Protein AF-A0A392R3G5-F1 (afdb_monomer_lite)

Sequence (61 aa):
MDESILRMRMVMALLLGSHNECRDIILEAANQHWLELHVKRDLAINLKRQRRSPQVAEKMH

Foldseek 3Di:
DDPVVVVVVVVCCVLCPPPHPCNVVVVVVVVVVVVVVVVVVVVVVVVVVVVVDCVVVVVVD

Organism: NCBI:txid97028

pLDDT: mean 82.78, std 13.87, range [44.72, 95.56]

Structure (mmCIF, N/CA/C/O backbone):
data_AF-A0A392R3G5-F1
#
_entry.id   AF-A0A392R3G5-F1
#
loop_
_atom_site.group_PDB
_atom_site.id
_atom_site.type_symbol
_atom_site.label_atom_id
_atom_site.label_alt_id
_atom_site.label_comp_id
_atom_site.label_asym_id
_atom_site.label_entity_id
_atom_site.label_seq_id
_atom_site.pdbx_PDB_ins_code
_atom_site.Cartn_x
_atom_site.Cartn_y
_atom_site.Cartn_z
_atom_site.occupancy
_atom_site.B_iso_or_equiv
_atom_site.auth_seq_id
_atom_site.auth_comp_id
_atom_site.auth_asym_id
_atom_site.auth_atom_id
_atom_site.pdbx_PDB_model_num
ATOM 1 N N . MET A 1 1 ? 17.661 12.237 11.895 1.00 62.25 1 MET A N 1
ATOM 2 C CA . MET A 1 1 ? 16.660 11.450 11.141 1.00 62.25 1 MET A CA 1
ATOM 3 C C . MET A 1 1 ? 16.943 9.996 11.467 1.00 62.25 1 MET A C 1
ATOM 5 O O . MET A 1 1 ? 18.110 9.635 11.432 1.00 62.25 1 MET A O 1
ATOM 9 N N . ASP A 1 2 ? 15.939 9.226 11.879 1.00 91.56 2 ASP A N 1
ATOM 10 C CA . ASP A 1 2 ? 16.104 7.812 12.246 1.00 91.56 2 ASP A CA 1
ATOM 11 C C . ASP A 1 2 ? 16.699 7.023 11.063 1.00 91.56 2 ASP A C 1
ATOM 13 O O . ASP A 1 2 ? 16.279 7.205 9.916 1.00 91.56 2 ASP A O 1
ATOM 17 N N . GLU A 1 3 ? 17.707 6.193 11.323 1.00 90.56 3 GLU A N 1
ATOM 18 C CA . GLU A 1 3 ? 18.406 5.409 10.301 1.00 90.56 3 GLU A CA 1
ATOM 19 C C . GLU A 1 3 ? 17.445 4.473 9.553 1.00 90.56 3 GLU A C 1
ATOM 21 O O . GLU A 1 3 ? 17.566 4.282 8.340 1.00 90.56 3 GLU A O 1
ATOM 26 N N . SER A 1 4 ? 16.431 3.955 10.251 1.00 84.88 4 SER A N 1
ATOM 27 C CA . SER A 1 4 ? 15.377 3.134 9.654 1.00 84.88 4 SER A CA 1
ATOM 28 C C . SER A 1 4 ? 14.567 3.915 8.613 1.00 84.88 4 SER A C 1
ATOM 30 O O . SER A 1 4 ? 14.334 3.423 7.508 1.00 84.88 4 SER A O 1
ATOM 32 N N . ILE A 1 5 ? 14.226 5.173 8.912 1.00 84.38 5 ILE A N 1
ATOM 33 C CA . ILE A 1 5 ? 13.513 6.074 7.997 1.00 84.38 5 ILE A CA 1
ATOM 34 C C . ILE A 1 5 ? 14.376 6.371 6.768 1.00 84.38 5 ILE A C 1
ATOM 36 O O . ILE A 1 5 ? 13.870 6.371 5.645 1.00 84.38 5 ILE A O 1
ATOM 40 N N . LEU A 1 6 ? 15.680 6.599 6.955 1.00 88.50 6 LEU A N 1
ATOM 41 C CA . LEU A 1 6 ? 16.599 6.864 5.847 1.00 88.50 6 LEU A CA 1
ATOM 42 C C . LEU A 1 6 ? 16.701 5.659 4.898 1.00 88.50 6 LEU A C 1
ATOM 44 O O . LEU A 1 6 ? 16.545 5.822 3.687 1.00 88.50 6 LEU A O 1
ATOM 48 N N . ARG A 1 7 ? 16.878 4.449 5.444 1.00 86.94 7 ARG A N 1
ATOM 49 C CA . ARG A 1 7 ? 16.909 3.199 4.665 1.00 86.94 7 ARG A CA 1
ATOM 50 C C . ARG A 1 7 ? 15.606 2.989 3.893 1.00 86.94 7 ARG A C 1
ATOM 52 O O . ARG A 1 7 ? 15.648 2.671 2.707 1.00 86.94 7 ARG A O 1
ATOM 59 N N . MET A 1 8 ? 14.457 3.250 4.522 1.00 86.56 8 MET A N 1
ATOM 60 C CA . MET A 1 8 ? 13.153 3.138 3.860 1.00 86.56 8 MET A CA 1
ATOM 61 C C . MET A 1 8 ? 13.025 4.100 2.675 1.00 86.56 8 MET A C 1
ATOM 63 O O . MET A 1 8 ? 12.556 3.711 1.607 1.00 86.56 8 MET A O 1
ATOM 67 N N . ARG A 1 9 ? 13.485 5.347 2.831 1.00 85.12 9 ARG A N 1
ATOM 68 C CA . ARG A 1 9 ? 13.466 6.347 1.753 1.00 85.12 9 ARG A CA 1
ATOM 69 C C . ARG A 1 9 ? 14.361 5.950 0.582 1.00 85.12 9 ARG A C 1
ATOM 71 O O . ARG A 1 9 ? 13.950 6.130 -0.560 1.00 85.12 9 ARG A O 1
ATOM 78 N N . MET A 1 10 ? 15.544 5.396 0.850 1.00 85.62 10 MET A N 1
ATOM 79 C CA . MET A 1 10 ? 16.449 4.910 -0.199 1.00 85.62 10 MET A CA 1
ATOM 80 C C . MET A 1 10 ? 15.833 3.748 -0.982 1.00 85.62 10 MET A C 1
ATOM 82 O O . MET A 1 10 ? 15.832 3.772 -2.210 1.00 85.62 10 MET A O 1
ATOM 86 N N . VAL A 1 11 ? 15.249 2.769 -0.286 1.00 85.56 11 VAL A N 1
ATOM 87 C CA . VAL A 1 11 ? 14.562 1.639 -0.929 1.00 85.56 11 VAL A CA 1
ATOM 88 C C . VAL A 1 11 ? 13.386 2.128 -1.776 1.00 85.56 11 VAL A C 1
ATOM 90 O O . VAL A 1 11 ? 13.265 1.732 -2.930 1.00 85.56 11 VAL A O 1
ATOM 93 N N . MET A 1 12 ? 12.564 3.045 -1.259 1.00 86.50 12 MET A N 1
ATOM 94 C CA . MET A 1 12 ? 11.448 3.616 -2.022 1.00 86.50 12 MET A CA 1
ATOM 95 C C . MET A 1 12 ? 11.914 4.391 -3.256 1.00 86.50 12 MET A C 1
ATOM 97 O O . MET A 1 12 ? 11.289 4.285 -4.305 1.00 86.50 12 MET A O 1
ATOM 101 N N . ALA A 1 13 ? 13.020 5.133 -3.166 1.00 85.31 13 ALA A N 1
ATOM 102 C CA . ALA A 1 13 ? 13.577 5.847 -4.312 1.00 85.31 13 ALA A CA 1
ATOM 103 C C . ALA A 1 13 ? 14.047 4.893 -5.424 1.00 85.31 13 ALA A C 1
ATOM 105 O O . ALA A 1 13 ? 13.845 5.182 -6.600 1.00 85.31 13 ALA A O 1
ATOM 106 N N . LEU A 1 14 ? 14.628 3.745 -5.059 1.00 84.56 14 LEU A N 1
ATOM 107 C CA . LEU A 1 14 ? 15.037 2.712 -6.015 1.00 84.56 14 LEU A CA 1
ATOM 108 C C . LEU A 1 14 ? 13.826 2.003 -6.634 1.00 84.56 14 LEU A C 1
ATOM 110 O O . LEU A 1 14 ? 13.758 1.836 -7.849 1.00 84.56 14 LEU A O 1
ATOM 114 N N . LEU A 1 15 ? 12.852 1.617 -5.807 1.00 84.50 15 LEU A N 1
ATOM 115 C CA . LEU A 1 15 ? 11.676 0.869 -6.251 1.00 84.50 15 LEU A CA 1
ATOM 116 C C . LEU A 1 15 ? 10.695 1.718 -7.068 1.00 84.50 15 LEU A C 1
ATOM 118 O O . LEU A 1 15 ? 10.052 1.195 -7.971 1.00 84.50 15 LEU A O 1
ATOM 122 N N . LEU A 1 16 ? 10.576 3.012 -6.774 1.00 85.06 16 LEU A N 1
ATOM 123 C CA . LEU A 1 16 ? 9.638 3.919 -7.448 1.00 85.06 16 LEU A CA 1
ATOM 124 C C . LEU A 1 16 ? 10.314 4.828 -8.480 1.00 85.06 16 LEU A C 1
ATOM 126 O O . LEU A 1 16 ? 9.665 5.732 -9.016 1.00 85.06 16 LEU A O 1
ATOM 130 N N . GLY A 1 17 ? 11.603 4.604 -8.747 1.00 85.56 17 GLY A N 1
ATOM 131 C CA . GLY A 1 17 ? 12.358 5.320 -9.766 1.00 85.56 17 GLY A CA 1
ATOM 132 C C . GLY A 1 17 ? 11.793 5.091 -11.170 1.00 85.56 17 GLY A C 1
ATOM 133 O O . GLY A 1 17 ? 11.204 4.054 -11.466 1.00 85.56 17 GLY A O 1
ATOM 134 N N . SER A 1 18 ? 12.006 6.061 -12.060 1.00 77.56 18 SER A N 1
ATOM 135 C CA . SER A 1 18 ? 11.499 6.063 -13.443 1.00 77.56 18 SER A CA 1
ATOM 136 C C . SER A 1 18 ? 12.003 4.910 -14.315 1.00 77.56 18 SER A C 1
ATOM 138 O O . SER A 1 18 ? 11.426 4.650 -15.363 1.00 77.56 18 SER A O 1
ATOM 140 N N . HIS A 1 19 ? 13.078 4.237 -13.900 1.00 81.25 19 HIS A N 1
ATOM 141 C CA . HIS A 1 19 ? 13.688 3.120 -14.625 1.00 81.25 19 HIS A CA 1
ATOM 142 C C . HIS A 1 19 ? 13.231 1.745 -14.123 1.00 81.25 19 HIS A C 1
ATOM 144 O O . HIS A 1 19 ? 13.698 0.734 -14.636 1.00 81.25 19 HIS A O 1
ATOM 150 N N . ASN A 1 20 ? 12.357 1.687 -13.113 1.00 85.56 20 ASN A N 1
ATOM 151 C CA . ASN A 1 20 ? 11.838 0.417 -12.630 1.00 85.56 20 ASN A CA 1
ATOM 152 C C . ASN A 1 20 ? 10.571 0.033 -13.401 1.00 85.56 20 ASN A C 1
ATOM 154 O O . ASN A 1 20 ? 9.500 0.587 -13.166 1.00 85.56 20 ASN A O 1
ATOM 158 N N . GLU A 1 21 ? 10.688 -0.954 -14.284 1.00 86.62 21 GLU A N 1
ATOM 159 C CA . GLU A 1 21 ? 9.567 -1.508 -15.054 1.00 86.62 21 GLU A CA 1
ATOM 160 C C . GLU A 1 21 ? 8.493 -2.142 -14.152 1.00 86.62 21 GLU A C 1
ATOM 162 O O . GLU A 1 21 ? 7.318 -2.176 -14.502 1.00 86.62 21 GLU A O 1
ATOM 167 N N . CYS A 1 22 ? 8.866 -2.569 -12.940 1.00 86.25 22 CYS A N 1
ATOM 168 C CA . CYS A 1 22 ? 7.945 -3.121 -11.946 1.00 86.25 22 CYS A CA 1
ATOM 169 C C . CYS A 1 22 ? 7.264 -2.048 -11.080 1.00 86.25 22 CYS A C 1
ATOM 171 O O . CYS A 1 22 ? 6.526 -2.399 -10.157 1.00 86.25 22 CYS A O 1
ATOM 173 N N . ARG A 1 23 ? 7.515 -0.752 -11.320 1.00 88.38 23 ARG A N 1
ATOM 174 C CA . ARG A 1 23 ? 6.999 0.357 -10.498 1.00 88.38 23 ARG A CA 1
ATOM 175 C C . ARG A 1 23 ? 5.486 0.291 -10.316 1.00 88.38 23 ARG A C 1
ATOM 177 O O . ARG A 1 23 ? 5.010 0.438 -9.194 1.00 88.38 23 ARG A O 1
ATOM 184 N N . ASP A 1 24 ? 4.751 0.044 -11.392 1.00 88.12 24 ASP A N 1
ATOM 185 C CA . ASP A 1 24 ? 3.288 0.044 -11.351 1.00 88.12 24 ASP A CA 1
ATOM 186 C C . ASP A 1 24 ? 2.747 -1.155 -10.559 1.00 88.12 24 ASP A C 1
ATOM 188 O O . ASP A 1 24 ? 1.866 -0.981 -9.720 1.00 88.12 24 ASP A O 1
ATOM 192 N N . ILE A 1 25 ? 3.360 -2.335 -10.709 1.00 88.44 25 ILE A N 1
ATOM 193 C CA . ILE A 1 25 ? 3.027 -3.543 -9.931 1.00 88.44 25 ILE A CA 1
ATOM 194 C C . ILE A 1 25 ? 3.294 -3.316 -8.436 1.00 88.44 25 ILE A C 1
ATOM 196 O O . ILE A 1 25 ? 2.489 -3.689 -7.582 1.00 88.44 25 ILE A O 1
ATOM 200 N N . ILE A 1 26 ? 4.420 -2.678 -8.101 1.00 88.25 26 ILE A N 1
ATOM 201 C CA . ILE A 1 26 ? 4.775 -2.348 -6.714 1.00 88.25 26 ILE A CA 1
ATOM 202 C C . ILE A 1 26 ? 3.759 -1.369 -6.118 1.00 88.25 26 ILE A C 1
ATOM 204 O O . ILE A 1 26 ? 3.326 -1.553 -4.979 1.00 88.25 26 ILE A O 1
ATOM 208 N N . LEU A 1 27 ? 3.369 -0.337 -6.872 1.00 88.75 27 LEU A N 1
ATOM 209 C CA . LEU A 1 27 ? 2.376 0.642 -6.432 1.00 88.75 27 LEU A CA 1
ATOM 210 C C . LEU A 1 27 ? 1.000 0.004 -6.237 1.00 88.75 27 LEU A C 1
ATOM 212 O O . LEU A 1 27 ? 0.341 0.284 -5.236 1.00 88.75 27 LEU A O 1
ATOM 216 N N . GLU A 1 28 ? 0.580 -0.871 -7.146 1.00 92.06 28 GLU A N 1
A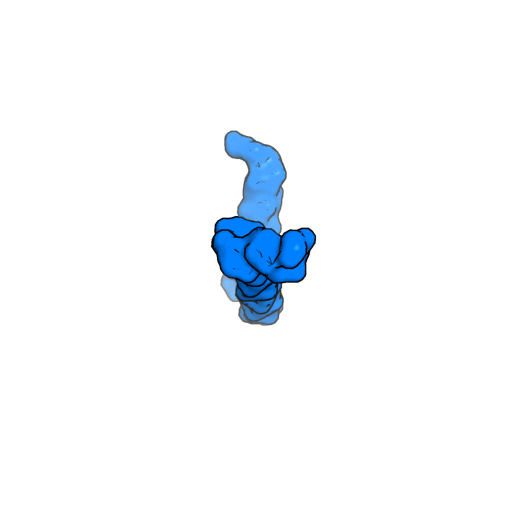TOM 217 C CA . GLU A 1 28 ? -0.681 -1.601 -7.036 1.00 92.06 28 GLU A CA 1
ATOM 218 C C . GLU A 1 28 ? -0.710 -2.481 -5.779 1.00 92.06 28 GLU A C 1
ATOM 220 O O . GLU A 1 28 ? -1.623 -2.357 -4.959 1.00 92.06 28 GLU A O 1
ATOM 225 N N . ALA A 1 29 ? 0.334 -3.284 -5.554 1.00 90.06 29 ALA A N 1
ATOM 226 C CA . ALA A 1 29 ? 0.447 -4.123 -4.362 1.00 90.06 29 ALA A CA 1
ATOM 227 C C . ALA A 1 29 ? 0.474 -3.296 -3.062 1.00 90.06 29 ALA A C 1
ATOM 229 O O . ALA A 1 29 ? -0.192 -3.638 -2.080 1.00 90.06 29 ALA A O 1
ATOM 230 N N . ALA A 1 30 ? 1.208 -2.178 -3.050 1.00 89.94 30 ALA A N 1
ATOM 231 C CA . ALA A 1 30 ? 1.272 -1.283 -1.898 1.00 89.94 30 ALA A CA 1
ATOM 232 C C . ALA A 1 30 ? -0.092 -0.644 -1.588 1.00 89.94 30 ALA A C 1
ATOM 234 O O . ALA A 1 30 ? -0.498 -0.596 -0.424 1.00 89.94 30 ALA A O 1
ATOM 235 N N . ASN A 1 31 ? -0.819 -0.199 -2.616 1.00 91.56 31 ASN A N 1
ATOM 236 C CA . ASN A 1 31 ? 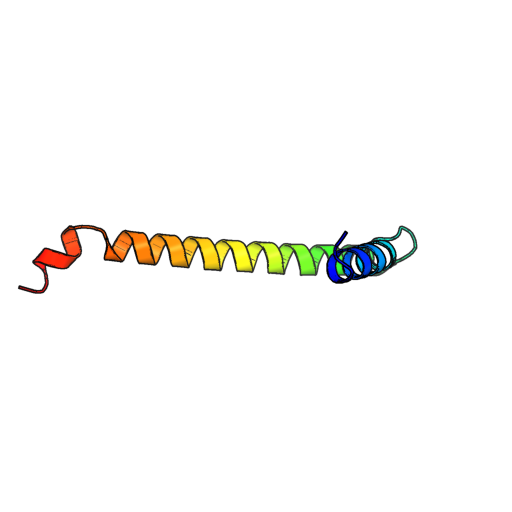-2.157 0.371 -2.467 1.00 91.56 31 ASN A CA 1
ATOM 237 C C . ASN A 1 31 ? -3.158 -0.663 -1.940 1.00 91.56 31 ASN A C 1
ATOM 239 O O . ASN A 1 31 ? -3.947 -0.350 -1.045 1.00 91.56 31 ASN A O 1
ATOM 243 N N . GLN A 1 32 ? -3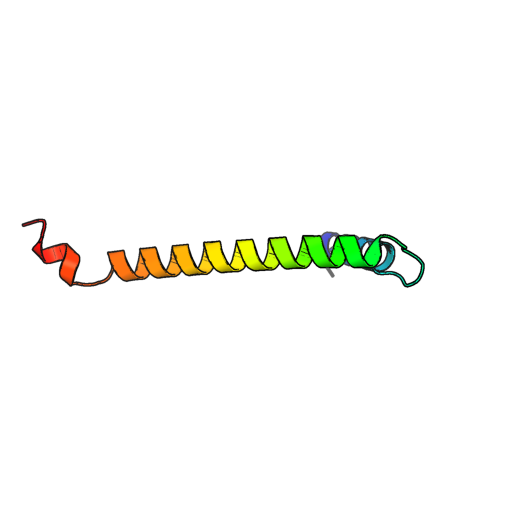.091 -1.902 -2.434 1.00 94.00 32 GLN A N 1
ATOM 244 C CA . GLN A 1 32 ? -3.934 -2.998 -1.961 1.00 94.00 32 GLN A CA 1
ATOM 245 C C . GLN A 1 32 ? -3.701 -3.274 -0.468 1.00 94.00 32 GLN A C 1
ATOM 247 O O . GLN A 1 32 ? -4.648 -3.308 0.321 1.00 94.00 32 GLN A O 1
ATOM 252 N N . HIS A 1 33 ? -2.440 -3.380 -0.040 1.00 94.00 33 HIS A N 1
ATOM 253 C CA . HIS A 1 33 ? -2.111 -3.557 1.376 1.00 94.00 33 HIS A CA 1
ATOM 254 C C . HIS A 1 33 ? -2.505 -2.360 2.241 1.00 94.00 33 HIS A C 1
ATOM 256 O O . HIS A 1 33 ? -2.995 -2.539 3.361 1.00 94.00 33 HIS A O 1
ATOM 262 N N . TRP A 1 34 ? -2.325 -1.137 1.739 1.00 93.25 34 TRP A N 1
ATOM 263 C CA . TRP A 1 34 ? -2.779 0.064 2.431 1.00 93.25 34 TRP A CA 1
ATOM 264 C C . TRP A 1 34 ? -4.288 0.017 2.688 1.00 93.25 34 TRP A C 1
ATOM 266 O O . TRP A 1 34 ? -4.723 0.254 3.820 1.00 93.25 34 TRP A O 1
ATOM 276 N N . LEU A 1 35 ? -5.080 -0.351 1.677 1.00 94.19 35 LEU A N 1
ATOM 277 C CA . LEU A 1 35 ? -6.529 -0.494 1.794 1.00 94.19 35 LEU A CA 1
ATOM 278 C C . LEU A 1 35 ? -6.916 -1.576 2.812 1.00 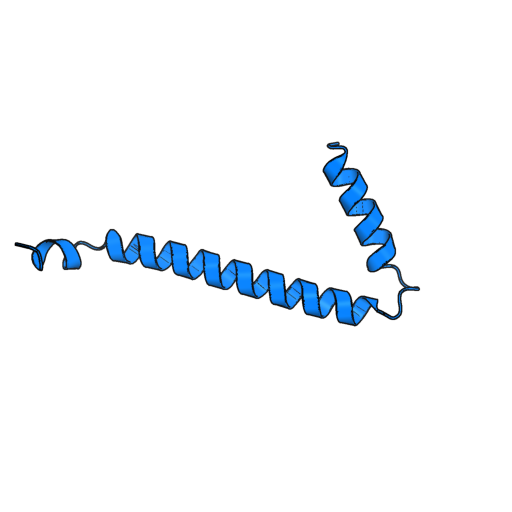94.19 35 LEU A C 1
ATOM 280 O O . LEU A 1 35 ? -7.739 -1.323 3.692 1.00 94.19 35 LEU A O 1
ATOM 284 N N . GLU A 1 36 ? -6.295 -2.755 2.757 1.00 95.56 36 GLU A N 1
ATOM 285 C CA . GLU A 1 36 ? -6.556 -3.844 3.707 1.00 95.56 36 GLU A CA 1
ATOM 286 C C . GLU A 1 36 ? -6.294 -3.434 5.161 1.00 95.56 36 GLU A C 1
ATOM 288 O O . GLU A 1 36 ? -7.085 -3.748 6.057 1.00 95.56 36 GLU A O 1
ATOM 293 N N . LEU A 1 37 ? -5.194 -2.719 5.413 1.00 94.81 37 LEU A N 1
ATOM 294 C CA . LEU A 1 37 ? -4.870 -2.196 6.740 1.00 94.81 37 LEU A CA 1
ATOM 295 C C . LEU A 1 37 ? -5.929 -1.201 7.224 1.00 94.81 37 LEU A C 1
ATOM 297 O O . LEU A 1 37 ? -6.325 -1.251 8.392 1.00 94.81 37 LEU A O 1
ATOM 301 N N . HIS A 1 38 ? -6.424 -0.337 6.335 1.00 94.88 38 HIS A N 1
ATOM 302 C CA . HIS A 1 38 ? -7.483 0.624 6.651 1.00 94.88 38 HIS A CA 1
ATOM 303 C C . HIS A 1 38 ? -8.795 -0.076 6.993 1.00 94.88 38 HIS A C 1
ATOM 305 O O . HIS A 1 38 ? -9.375 0.203 8.042 1.00 94.88 38 HIS A O 1
ATOM 311 N N . VAL A 1 39 ? -9.207 -1.055 6.186 1.00 95.31 39 VAL A N 1
ATOM 312 C CA . VAL A 1 39 ? -10.407 -1.861 6.446 1.00 95.31 39 VAL A CA 1
ATOM 313 C C . VAL A 1 39 ? -10.304 -2.573 7.796 1.00 95.31 39 VAL A C 1
ATOM 315 O O . VAL A 1 39 ? -11.230 -2.504 8.605 1.00 95.31 39 VAL A O 1
ATOM 318 N N . LYS A 1 40 ? -9.164 -3.214 8.094 1.00 94.81 40 LYS A N 1
ATOM 319 C CA . LYS A 1 40 ? -8.939 -3.898 9.381 1.00 94.81 40 LYS A CA 1
ATOM 320 C C . LYS A 1 40 ? -8.992 -2.929 10.563 1.00 94.81 40 LYS A C 1
ATOM 322 O O . LYS A 1 40 ? -9.598 -3.245 11.589 1.00 94.81 40 LYS A O 1
ATOM 327 N N . ARG A 1 41 ? -8.384 -1.746 10.431 1.00 93.38 41 ARG A N 1
ATOM 328 C CA . ARG A 1 41 ? -8.428 -0.691 11.455 1.00 93.38 41 ARG A CA 1
ATOM 329 C C . ARG A 1 41 ? -9.862 -0.236 11.710 1.00 93.38 41 ARG A C 1
ATOM 331 O O . ARG A 1 41 ? -10.282 -0.171 12.866 1.00 93.38 41 ARG A O 1
ATOM 338 N N . ASP A 1 42 ? -10.608 0.059 10.654 1.00 95.25 42 ASP A N 1
ATOM 339 C CA . ASP A 1 42 ? -11.966 0.587 10.760 1.00 95.25 42 ASP A CA 1
ATOM 340 C C . ASP A 1 42 ? -12.919 -0.468 11.338 1.00 95.25 42 ASP A C 1
ATOM 342 O O . ASP A 1 42 ? -13.712 -0.163 12.232 1.00 95.25 42 ASP A O 1
ATOM 346 N N . LEU A 1 43 ? -12.757 -1.737 10.949 1.00 93.94 43 LEU A N 1
ATOM 347 C CA . LEU A 1 43 ? -13.448 -2.866 11.572 1.00 93.94 43 LEU A CA 1
ATOM 348 C C . LEU A 1 43 ? -13.152 -2.950 13.076 1.00 93.94 43 LEU A C 1
ATOM 350 O O . LEU A 1 43 ? -14.075 -3.055 13.885 1.00 93.94 43 LEU A O 1
ATOM 354 N N . ALA A 1 44 ? -11.882 -2.859 13.477 1.00 93.38 44 ALA A N 1
ATOM 355 C CA . ALA A 1 44 ? -11.495 -2.901 14.886 1.00 93.38 44 ALA A CA 1
ATOM 356 C C . ALA A 1 44 ? -12.087 -1.729 15.691 1.00 93.38 44 ALA A C 1
ATOM 358 O O . ALA A 1 44 ? -12.506 -1.909 16.838 1.00 93.38 44 ALA A O 1
ATOM 359 N N . ILE A 1 45 ? -12.157 -0.533 15.100 1.00 93.00 45 ILE A N 1
ATOM 360 C CA . ILE A 1 45 ? -12.806 0.637 15.708 1.00 93.00 45 ILE A CA 1
ATOM 361 C C . ILE A 1 45 ? -14.313 0.398 15.855 1.00 93.00 45 ILE A C 1
ATOM 363 O O . ILE A 1 45 ? -14.866 0.643 16.930 1.00 93.00 45 ILE A O 1
ATOM 367 N N . ASN A 1 46 ? -14.972 -0.120 14.820 1.00 92.00 46 ASN A N 1
ATOM 368 C CA . ASN A 1 46 ? -16.407 -0.402 14.839 1.00 92.00 46 ASN A CA 1
ATOM 369 C C . ASN A 1 46 ? -16.769 -1.466 15.880 1.00 92.00 46 ASN A C 1
ATOM 371 O O . ASN A 1 46 ? -17.693 -1.257 16.663 1.00 92.00 46 ASN A O 1
ATOM 375 N N . LEU A 1 47 ? -15.989 -2.545 15.987 1.00 90.81 47 LEU A N 1
ATOM 376 C CA . LEU A 1 47 ? -16.169 -3.562 17.027 1.00 90.81 47 LEU A CA 1
ATOM 377 C C . LEU A 1 47 ? -16.019 -2.974 18.438 1.00 90.81 47 LEU A C 1
ATOM 379 O O . LEU A 1 47 ? -16.805 -3.285 19.333 1.00 90.81 47 LEU A O 1
ATOM 383 N N . LYS A 1 48 ? -15.046 -2.077 18.653 1.00 89.12 48 LYS A N 1
ATOM 384 C CA . LYS A 1 48 ? -14.900 -1.362 19.933 1.00 89.12 48 LYS A CA 1
ATOM 385 C C . LYS A 1 48 ? -16.106 -0.467 20.234 1.00 89.12 48 LYS A C 1
ATOM 387 O O . LYS A 1 48 ? -16.518 -0.397 21.389 1.00 89.12 48 LYS A O 1
ATOM 392 N N . ARG A 1 49 ? -16.674 0.204 19.227 1.00 85.62 49 ARG A N 1
ATOM 393 C CA . ARG A 1 49 ? -17.882 1.038 19.376 1.00 85.62 49 ARG A CA 1
ATOM 394 C C . ARG A 1 49 ? -19.123 0.205 19.691 1.00 85.62 49 ARG A C 1
ATOM 396 O O . ARG A 1 49 ? -19.874 0.574 20.588 1.00 85.62 49 ARG A O 1
ATOM 403 N N . GLN A 1 50 ? -19.299 -0.937 19.027 1.00 82.25 50 GLN A N 1
ATOM 404 C CA . GLN A 1 50 ? -20.401 -1.865 19.307 1.00 82.25 50 GLN A CA 1
ATOM 405 C C . GLN A 1 50 ? -20.338 -2.393 20.743 1.00 82.25 50 GLN A C 1
ATOM 407 O O . GLN A 1 50 ? -21.333 -2.340 21.454 1.00 82.25 50 GLN A O 1
ATOM 412 N N . ARG A 1 51 ? -19.151 -2.798 21.218 1.00 75.50 51 ARG A N 1
ATOM 413 C CA . ARG A 1 51 ? -18.953 -3.227 22.617 1.00 75.50 51 ARG A CA 1
ATOM 414 C C . ARG A 1 51 ? -19.268 -2.142 23.649 1.00 75.50 51 ARG A C 1
ATOM 416 O O . ARG A 1 51 ? -19.597 -2.461 24.781 1.00 75.50 51 ARG A O 1
ATOM 423 N N . ARG A 1 52 ? -19.124 -0.868 23.277 1.00 72.69 52 ARG A N 1
ATOM 424 C CA . ARG A 1 52 ? -19.405 0.291 24.140 1.00 72.69 52 ARG A CA 1
ATOM 425 C C . ARG A 1 52 ? -20.832 0.822 23.986 1.00 72.69 52 ARG A C 1
ATOM 427 O O . ARG A 1 52 ? -21.184 1.778 24.668 1.00 72.69 52 ARG A O 1
ATOM 434 N N . SER A 1 53 ? -21.631 0.251 23.084 1.00 62.81 53 SER A N 1
ATOM 435 C CA . SER A 1 53 ? -23.010 0.684 22.875 1.00 62.81 53 SER A CA 1
ATOM 436 C C . SER A 1 53 ? -23.908 0.102 23.980 1.00 62.81 53 SER A C 1
ATOM 438 O O . SER A 1 53 ? -23.894 -1.113 24.183 1.00 62.81 53 SER A O 1
ATOM 440 N N . PRO A 1 54 ? -24.697 0.933 24.687 1.00 59.00 54 PRO A N 1
ATOM 441 C CA . PRO A 1 54 ? -25.441 0.528 25.886 1.00 59.00 54 PRO A CA 1
ATOM 442 C C . PRO A 1 54 ? -26.480 -0.588 25.667 1.00 59.00 54 PRO A C 1
ATOM 444 O O . PRO A 1 54 ? -26.861 -1.256 26.618 1.00 59.00 54 PRO A O 1
ATOM 447 N N . GLN A 1 55 ? -26.876 -0.870 24.423 1.00 56.34 55 GLN A N 1
ATOM 448 C CA . GLN A 1 55 ? -27.872 -1.901 24.094 1.00 56.34 55 GLN A CA 1
ATOM 449 C C . GLN A 1 55 ? -27.402 -3.354 24.316 1.00 56.34 55 GLN A C 1
ATOM 451 O O . GLN A 1 55 ? -28.228 -4.262 24.324 1.00 56.34 55 GLN A O 1
ATOM 456 N N . VAL A 1 56 ? -26.097 -3.611 24.484 1.00 52.91 56 VAL A N 1
ATOM 457 C CA . VAL A 1 56 ? -25.584 -4.975 24.751 1.00 52.91 56 VAL A CA 1
ATOM 458 C C . VAL A 1 56 ? -25.530 -5.283 26.254 1.00 52.91 56 VAL A C 1
ATOM 460 O O . VAL A 1 56 ? -25.569 -6.450 26.634 1.00 52.91 56 VAL A O 1
ATOM 463 N N . ALA A 1 57 ? -25.505 -4.260 27.115 1.00 51.91 57 ALA A N 1
ATOM 464 C CA . ALA A 1 57 ? -25.472 -4.444 28.567 1.00 51.91 57 ALA A CA 1
ATOM 465 C C . ALA A 1 57 ? -26.811 -4.956 29.135 1.00 51.91 57 ALA A C 1
ATOM 467 O O . ALA A 1 57 ? -26.813 -5.688 30.117 1.00 51.91 57 ALA A O 1
ATOM 468 N N . GLU A 1 58 ? -27.939 -4.646 28.488 1.00 50.16 58 GLU A N 1
ATOM 469 C CA . GLU A 1 58 ? -29.274 -5.094 28.925 1.00 50.16 58 GLU A CA 1
ATOM 470 C C . GLU A 1 58 ? -29.639 -6.523 28.493 1.00 50.16 58 GLU A C 1
ATOM 472 O O . GLU A 1 58 ? -30.627 -7.064 28.970 1.00 50.16 58 GLU A O 1
ATOM 477 N N . LYS A 1 59 ? -28.864 -7.172 27.612 1.00 48.56 59 LYS A N 1
ATOM 478 C CA . LYS A 1 59 ? -29.123 -8.568 27.190 1.00 48.56 59 LYS A CA 1
ATOM 479 C C . LYS A 1 59 ? -28.344 -9.621 27.983 1.00 48.56 59 LYS A C 1
ATOM 481 O 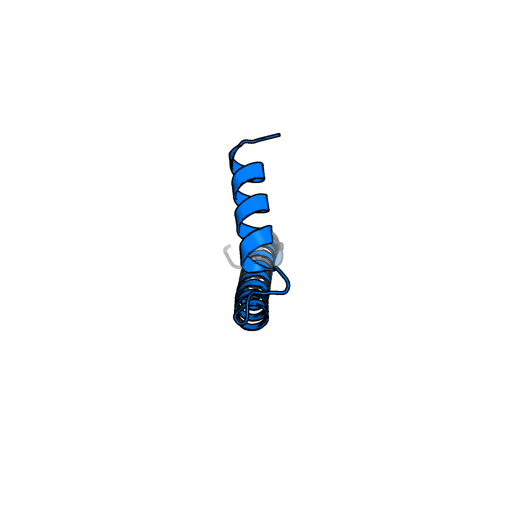O . LYS A 1 59 ? -28.441 -10.803 27.664 1.00 48.56 59 LYS A O 1
ATOM 486 N N . MET A 1 60 ? -27.552 -9.205 28.970 1.00 48.91 60 MET A N 1
ATOM 487 C CA . MET A 1 60 ? -26.769 -10.100 29.833 1.00 48.91 60 MET A CA 1
ATOM 488 C C . MET A 1 60 ? -27.224 -10.088 31.303 1.00 48.91 60 MET A C 1
ATOM 490 O O . MET A 1 60 ? -26.517 -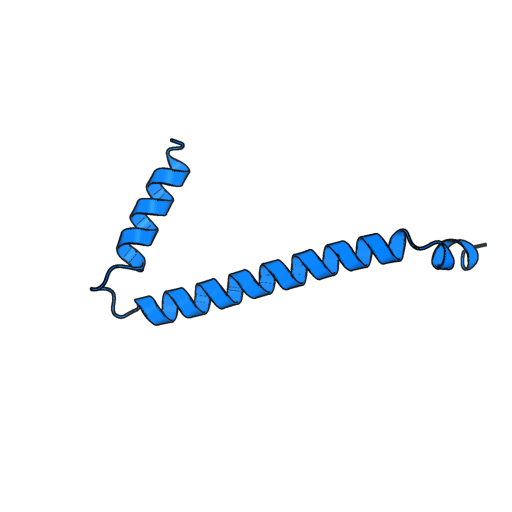10.640 32.145 1.00 48.91 60 MET A O 1
ATOM 494 N N . HIS A 1 61 ? -28.388 -9.501 31.603 1.00 44.72 61 HIS A N 1
ATOM 495 C CA . HIS A 1 61 ? -29.035 -9.555 32.916 1.00 44.72 61 HIS A CA 1
ATOM 496 C C . HIS A 1 61 ? -30.390 -10.252 32.843 1.00 44.72 61 HIS A C 1
ATOM 498 O O . HIS A 1 61 ? -31.118 -10.013 31.854 1.00 44.72 61 HIS A O 1
#

Radius of gyration: 20.34 Å; chains: 1; bounding box: 48×22×48 Å

Secondary structure (DSSP, 8-state):
--HHHHHHHHHHHHHTSTT-TTHHHHHHHHHHHHHHHHHHHHHHHHHHHHHTSGGGGGG--